Protein AF-A0A7V9GAP9-F1 (afdb_monomer)

Sequence (112 aa):
MLFAFGINHKTAPIEVREKLYIHESEIPDLLTKLKETLLECVILSTCNRTEIYGVCGSADVDLDFYKDLVIKFKNAEEIVTKEHFLLQSRVVIAMDTVGEFTVRDLSFSKNL

Radius of gyration: 13.9 Å; Cα contacts (8 Å, |Δi|>4): 159; chains: 1; bounding box: 31×34×37 Å

Nearest PDB structures (foldseek):
  5yjl-assembly1_A  TM=8.462E-01  e=3.790E-06  Arabidopsis thaliana
  5yjl-assembly1_B  TM=8.421E-01  e=3.343E-06  Arabidopsis thaliana
  4n7r-assembly1_B  TM=8.422E-01  e=7.558E-06  Arabidopsis thaliana
  4n7r-assembly1_A  TM=8.371E-01  e=7.098E-06  Arabidopsis thaliana
  8ie2-assembly1_F  TM=4.082E-01  e=1.967E-01  Lactiplantibacillus plantarum WCFS1

Structure (mmCIF, N/CA/C/O backbone):
data_AF-A0A7V9GAP9-F1
#
_entry.id   AF-A0A7V9GAP9-F1
#
loop_
_atom_site.group_PDB
_atom_site.id
_atom_site.type_symbol
_atom_site.label_atom_id
_atom_site.label_alt_id
_atom_site.label_comp_id
_atom_site.label_asym_id
_atom_site.label_entity_id
_atom_site.label_seq_id
_atom_site.pdbx_PDB_ins_code
_atom_site.Cartn_x
_atom_site.Cartn_y
_atom_site.Cartn_z
_atom_site.occupancy
_atom_site.B_iso_or_equiv
_atom_site.auth_seq_id
_atom_site.auth_comp_id
_atom_site.auth_asym_id
_atom_site.auth_atom_id
_atom_site.pdbx_PDB_model_num
ATOM 1 N N . MET A 1 1 ? 15.634 -2.176 -8.997 1.00 86.00 1 MET A N 1
ATOM 2 C CA . MET A 1 1 ? 15.712 -2.405 -7.543 1.00 86.00 1 MET A CA 1
ATOM 3 C C . MET A 1 1 ? 14.363 -2.870 -7.007 1.00 86.00 1 MET A C 1
ATOM 5 O O . MET A 1 1 ? 13.349 -2.356 -7.464 1.00 86.00 1 MET A O 1
ATOM 9 N N . LEU A 1 2 ? 14.352 -3.833 -6.076 1.00 88.62 2 LEU A N 1
ATOM 10 C CA . LEU A 1 2 ? 13.154 -4.250 -5.332 1.00 88.62 2 LEU A CA 1
ATOM 11 C C . LEU A 1 2 ? 13.039 -3.410 -4.057 1.00 88.62 2 LEU A C 1
ATOM 13 O O . LEU A 1 2 ? 14.021 -3.267 -3.329 1.00 88.62 2 LEU A O 1
ATOM 17 N N . PHE A 1 3 ? 11.850 -2.892 -3.777 1.00 89.88 3 PHE A N 1
ATOM 18 C CA . PHE A 1 3 ? 11.535 -2.205 -2.532 1.00 89.88 3 PHE A CA 1
ATOM 19 C C . PHE A 1 3 ? 10.161 -2.628 -2.021 1.00 89.88 3 PHE A C 1
ATOM 21 O O . PHE A 1 3 ? 9.355 -3.206 -2.751 1.00 89.88 3 PHE A O 1
ATOM 28 N N . ALA A 1 4 ? 9.907 -2.339 -0.751 1.00 91.06 4 ALA A N 1
ATOM 29 C CA . ALA A 1 4 ? 8.685 -2.733 -0.081 1.00 91.06 4 ALA A CA 1
ATOM 30 C C . ALA A 1 4 ? 8.304 -1.700 0.971 1.00 91.06 4 ALA A C 1
ATOM 32 O O . ALA A 1 4 ? 9.130 -1.336 1.809 1.00 91.06 4 ALA A O 1
ATOM 33 N N . PHE A 1 5 ? 7.060 -1.245 0.944 1.00 92.81 5 PHE A N 1
ATOM 34 C CA . PHE A 1 5 ? 6.535 -0.333 1.948 1.00 92.81 5 PHE A CA 1
ATOM 35 C C . PHE A 1 5 ? 5.119 -0.728 2.338 1.00 92.81 5 PHE A C 1
ATOM 37 O O . PHE A 1 5 ? 4.394 -1.351 1.567 1.00 92.81 5 PHE A O 1
ATOM 44 N N . GLY A 1 6 ? 4.709 -0.371 3.545 1.00 92.12 6 GLY A N 1
ATOM 45 C CA . GLY A 1 6 ? 3.368 -0.692 4.001 1.00 92.12 6 GLY A CA 1
ATOM 46 C C . GLY A 1 6 ? 3.129 -0.294 5.436 1.00 92.12 6 GLY A C 1
ATOM 47 O O . GLY A 1 6 ? 4.002 0.259 6.100 1.00 92.12 6 GLY A O 1
ATOM 48 N N . ILE A 1 7 ? 1.936 -0.601 5.916 1.00 90.38 7 ILE A N 1
ATOM 49 C CA . ILE A 1 7 ? 1.532 -0.365 7.295 1.00 90.38 7 ILE A CA 1
ATOM 50 C C . ILE A 1 7 ? 1.240 -1.693 7.988 1.00 90.38 7 ILE A C 1
ATOM 52 O O . ILE A 1 7 ? 0.746 -2.645 7.378 1.00 90.38 7 ILE A O 1
ATOM 56 N N . ASN A 1 8 ? 1.509 -1.752 9.288 1.00 81.94 8 ASN A N 1
ATOM 57 C CA . ASN A 1 8 ? 1.154 -2.896 10.117 1.00 81.94 8 ASN A CA 1
ATOM 58 C C . ASN A 1 8 ? 0.676 -2.443 11.504 1.00 81.94 8 ASN A C 1
ATOM 60 O O . ASN A 1 8 ? 0.712 -1.265 11.850 1.00 81.94 8 ASN A O 1
ATOM 64 N N . HIS A 1 9 ? 0.233 -3.403 12.315 1.00 75.19 9 HIS A N 1
ATOM 65 C CA . HIS A 1 9 ? -0.281 -3.159 13.666 1.00 75.19 9 HIS A CA 1
ATOM 66 C C . HIS A 1 9 ? 0.732 -2.531 14.643 1.00 75.19 9 HIS A C 1
ATOM 68 O O . HIS A 1 9 ? 0.327 -2.123 15.726 1.00 75.19 9 HIS A O 1
ATOM 74 N N . LYS A 1 10 ? 2.031 -2.479 14.308 1.00 76.56 10 LYS A N 1
ATOM 75 C CA . LYS A 1 10 ? 3.061 -1.877 15.168 1.00 76.56 10 LYS A CA 1
ATOM 76 C C . LYS A 1 10 ? 3.163 -0.366 14.976 1.00 76.56 10 LYS A C 1
ATOM 78 O O . LYS A 1 10 ? 3.467 0.327 15.938 1.00 76.56 10 LYS A O 1
ATOM 83 N N . THR A 1 11 ? 2.932 0.134 13.761 1.00 77.44 11 THR A N 1
ATOM 84 C CA . THR A 1 11 ? 3.091 1.562 13.422 1.00 77.44 11 THR A CA 1
ATOM 85 C C . THR A 1 11 ? 1.791 2.285 13.120 1.00 77.44 11 THR A C 1
ATOM 87 O O . THR A 1 11 ? 1.785 3.511 13.074 1.00 77.44 11 THR A O 1
ATOM 90 N N . ALA A 1 12 ? 0.692 1.555 12.928 1.00 82.81 12 ALA A N 1
ATOM 91 C CA . ALA A 1 12 ? -0.588 2.130 12.551 1.00 82.81 12 ALA A CA 1
ATOM 92 C C . ALA A 1 12 ? -1.720 1.646 13.478 1.00 82.81 12 ALA A C 1
ATOM 94 O O . ALA A 1 12 ? -1.958 0.431 13.584 1.00 82.81 12 ALA A O 1
ATOM 95 N N . PRO A 1 13 ? -2.465 2.578 14.108 1.00 89.44 13 PRO A N 1
ATOM 96 C CA . PRO A 1 13 ? -3.741 2.284 14.751 1.00 89.44 13 PRO A CA 1
ATOM 97 C C . PRO A 1 13 ? -4.701 1.549 13.812 1.00 89.44 13 PRO A C 1
ATOM 99 O O . PRO A 1 13 ? -4.546 1.561 12.589 1.00 89.44 13 PRO A O 1
ATOM 102 N N . ILE A 1 14 ? -5.719 0.904 14.384 1.00 89.25 14 ILE A N 1
ATOM 103 C CA . ILE A 1 14 ? -6.707 0.160 13.593 1.00 89.25 14 ILE A CA 1
ATOM 104 C C . ILE A 1 14 ? -7.408 1.042 12.551 1.00 89.25 14 ILE A C 1
ATOM 106 O O . ILE A 1 14 ? -7.512 0.625 11.406 1.00 89.25 14 ILE A O 1
ATOM 110 N N . GLU A 1 15 ? -7.751 2.281 12.901 1.00 90.94 15 GLU A N 1
ATOM 111 C CA . GLU A 1 15 ? -8.419 3.244 12.013 1.00 90.94 15 GLU A CA 1
ATOM 112 C C . GLU A 1 15 ? -7.580 3.568 10.763 1.00 90.94 15 GLU A C 1
ATOM 114 O O . GLU A 1 15 ? -8.087 3.570 9.642 1.00 90.94 15 GLU A O 1
ATOM 119 N N . VAL A 1 16 ? -6.266 3.758 10.935 1.00 92.00 16 VAL A N 1
ATOM 120 C CA . VAL A 1 16 ? -5.314 3.953 9.824 1.00 92.00 16 VAL A CA 1
ATOM 121 C C . VAL A 1 16 ? -5.264 2.706 8.939 1.00 92.00 16 VAL A C 1
ATOM 123 O O . VAL A 1 16 ? -5.254 2.814 7.712 1.00 92.00 16 VAL A O 1
ATOM 126 N N . ARG A 1 17 ? -5.248 1.513 9.550 1.00 89.88 17 ARG A N 1
ATOM 127 C CA . ARG A 1 17 ? -5.199 0.236 8.822 1.00 89.88 17 ARG A CA 1
ATOM 128 C C . ARG A 1 17 ? -6.457 -0.031 8.014 1.00 89.88 17 ARG A C 1
ATOM 130 O O . ARG A 1 17 ? -6.345 -0.445 6.868 1.00 89.88 17 ARG A O 1
ATOM 137 N N . GLU A 1 18 ? -7.623 0.232 8.584 1.00 91.25 18 GLU A N 1
ATOM 138 C CA . GLU A 1 18 ? -8.899 0.092 7.885 1.00 91.25 18 GLU A CA 1
ATOM 139 C C . GLU A 1 18 ? -8.997 1.074 6.720 1.00 91.25 18 GLU A C 1
ATOM 141 O O . GLU A 1 18 ? -9.396 0.694 5.622 1.00 91.25 18 GLU A O 1
ATOM 146 N N . LYS A 1 19 ? -8.546 2.318 6.914 1.00 94.12 19 LYS A N 1
ATOM 147 C CA . LYS A 1 19 ? -8.572 3.331 5.858 1.00 94.12 19 LYS A CA 1
ATOM 148 C C . LYS A 1 19 ? -7.661 2.986 4.674 1.00 94.12 19 LYS A C 1
ATOM 150 O O . LYS A 1 19 ? -8.001 3.288 3.531 1.00 94.12 19 LYS A O 1
ATOM 155 N N . LEU A 1 20 ? -6.527 2.335 4.936 1.00 94.25 20 LEU A N 1
ATOM 156 C CA . LEU A 1 20 ? -5.587 1.861 3.916 1.00 94.25 20 LEU A CA 1
ATOM 157 C C . LEU A 1 20 ? -5.820 0.414 3.465 1.00 94.25 20 LEU A C 1
ATOM 159 O O . LEU A 1 20 ? -5.015 -0.122 2.701 1.00 94.25 20 LEU A O 1
ATOM 163 N N . TYR A 1 21 ? -6.892 -0.243 3.901 1.00 94.19 21 TYR A N 1
ATOM 164 C CA . TYR A 1 21 ? -7.255 -1.543 3.353 1.00 94.19 21 TYR A CA 1
ATOM 165 C C . TYR A 1 21 ? -7.601 -1.397 1.862 1.00 94.19 21 TYR A C 1
ATOM 167 O O . TYR A 1 21 ? -8.358 -0.504 1.478 1.00 94.19 21 TYR A O 1
ATOM 175 N N . ILE A 1 22 ? -7.018 -2.246 1.015 1.00 96.06 22 ILE A N 1
ATOM 176 C CA . ILE A 1 22 ? -7.247 -2.246 -0.433 1.00 96.06 22 ILE A CA 1
ATOM 177 C C . ILE A 1 22 ? -8.204 -3.393 -0.726 1.00 96.06 22 ILE A C 1
ATOM 179 O O . ILE A 1 22 ? -7.854 -4.564 -0.577 1.00 96.06 22 ILE A O 1
ATOM 183 N N . HIS A 1 23 ? -9.418 -3.046 -1.133 1.00 94.69 23 HIS A N 1
ATOM 184 C CA . HIS A 1 23 ? -10.419 -4.016 -1.538 1.00 94.69 23 HIS A CA 1
ATOM 185 C C . HIS A 1 23 ? -10.007 -4.679 -2.852 1.00 94.69 23 HIS A C 1
ATOM 187 O O . HIS A 1 23 ? -9.391 -4.054 -3.712 1.00 94.69 23 HIS A O 1
ATOM 193 N N . GLU A 1 24 ? -10.408 -5.934 -3.049 1.00 93.25 24 GLU A N 1
ATOM 194 C CA . GLU A 1 24 ? -10.120 -6.683 -4.278 1.00 93.25 24 GLU A CA 1
ATOM 195 C C . GLU A 1 24 ? -10.565 -5.926 -5.541 1.00 93.25 24 GLU A C 1
ATOM 197 O O . GLU A 1 24 ? -9.835 -5.870 -6.528 1.00 93.25 24 GLU A O 1
ATOM 202 N N . SER A 1 25 ? -11.714 -5.246 -5.472 1.00 95.25 25 SER A N 1
ATOM 203 C CA . SER A 1 25 ? -12.243 -4.407 -6.552 1.00 95.25 25 SER A CA 1
ATOM 204 C C . SER A 1 25 ? -11.372 -3.194 -6.896 1.00 95.25 25 SER A C 1
ATOM 206 O O . SER A 1 25 ? -11.476 -2.674 -7.998 1.00 95.25 25 SER A O 1
ATOM 208 N N . GLU A 1 26 ? -10.535 -2.726 -5.968 1.00 96.62 26 GLU A N 1
ATOM 209 C CA . GLU A 1 26 ? -9.653 -1.564 -6.139 1.00 96.62 26 GLU A CA 1
ATOM 210 C C . GLU A 1 26 ? -8.272 -1.948 -6.698 1.00 96.62 26 GLU A C 1
ATOM 212 O O . GLU A 1 26 ? -7.539 -1.091 -7.199 1.00 96.62 26 GLU A O 1
ATOM 217 N N . ILE A 1 27 ? -7.897 -3.231 -6.616 1.00 94.38 27 ILE A N 1
ATOM 218 C CA . ILE A 1 27 ? -6.577 -3.727 -7.030 1.00 94.38 27 ILE A CA 1
ATOM 219 C C . ILE A 1 27 ? -6.266 -3.398 -8.501 1.00 94.38 27 ILE A C 1
ATOM 221 O O . ILE A 1 27 ? -5.159 -2.914 -8.752 1.00 94.38 27 ILE A O 1
ATOM 225 N N . PRO A 1 28 ? -7.174 -3.599 -9.483 1.00 95.12 28 PRO A N 1
ATOM 226 C CA . PRO A 1 28 ? -6.875 -3.292 -10.884 1.00 95.12 28 PRO A CA 1
ATOM 227 C C . PRO A 1 28 ? -6.525 -1.816 -11.123 1.00 95.12 28 PRO A C 1
ATOM 229 O O . PRO A 1 28 ? -5.573 -1.511 -11.850 1.00 95.12 28 PRO A O 1
ATOM 232 N N . ASP A 1 29 ? -7.242 -0.900 -10.472 1.00 97.56 29 ASP A N 1
ATOM 233 C CA . ASP A 1 29 ? -7.041 0.543 -10.625 1.00 97.56 29 ASP A CA 1
ATOM 234 C C . ASP A 1 29 ? -5.734 1.000 -9.973 1.00 97.56 29 ASP A C 1
ATOM 236 O O . ASP A 1 29 ? -4.965 1.767 -10.563 1.00 97.56 29 ASP A O 1
ATOM 240 N N . LEU A 1 30 ? -5.436 0.490 -8.775 1.00 97.06 30 LEU A N 1
ATOM 241 C CA . LEU A 1 30 ? -4.182 0.794 -8.095 1.00 97.06 30 LEU A CA 1
ATOM 242 C C . LEU A 1 30 ? -2.978 0.219 -8.853 1.00 97.06 30 LEU A C 1
ATOM 244 O O . LEU A 1 30 ? -1.982 0.918 -9.033 1.00 97.06 30 LEU A O 1
ATOM 248 N N . LEU A 1 31 ? -3.073 -1.018 -9.353 1.00 95.25 31 LEU A N 1
ATOM 249 C CA . LEU A 1 31 ? -2.028 -1.612 -10.191 1.00 95.25 31 LEU A CA 1
ATOM 250 C C . LEU A 1 31 ? -1.800 -0.806 -11.467 1.00 95.25 31 LEU A C 1
ATOM 252 O O . LEU A 1 31 ? -0.653 -0.663 -11.880 1.00 95.25 31 LEU A O 1
ATOM 256 N N . THR A 1 32 ? -2.858 -0.268 -12.080 1.00 96.12 32 THR A N 1
ATOM 257 C CA . THR A 1 32 ? -2.731 0.586 -13.269 1.00 96.12 32 THR A CA 1
ATOM 258 C C . THR A 1 32 ? -1.878 1.816 -12.963 1.00 96.12 32 THR A C 1
ATOM 260 O O . THR A 1 32 ? -0.914 2.066 -13.679 1.00 96.12 32 THR A O 1
ATOM 263 N N . LYS A 1 33 ? -2.150 2.512 -11.851 1.00 97.06 33 LYS A N 1
ATOM 264 C CA . LYS A 1 33 ? -1.362 3.678 -11.409 1.00 97.06 33 LYS A CA 1
ATOM 265 C C . LYS A 1 33 ? 0.085 3.318 -11.068 1.00 97.06 33 LYS A C 1
ATOM 267 O O . LYS A 1 33 ? 1.008 4.025 -11.448 1.00 97.06 33 LYS A O 1
ATOM 272 N N . LEU A 1 34 ? 0.298 2.212 -10.354 1.00 95.50 34 LEU A N 1
ATOM 273 C CA . LEU A 1 34 ? 1.634 1.779 -9.932 1.00 95.50 34 LEU A CA 1
ATOM 274 C C . LEU A 1 34 ? 2.511 1.342 -11.118 1.00 95.50 34 LEU A C 1
ATOM 276 O O . LEU A 1 34 ? 3.715 1.589 -11.113 1.00 95.50 34 LEU A O 1
ATOM 280 N N . LYS A 1 35 ? 1.921 0.741 -12.158 1.00 94.06 35 LYS A N 1
ATOM 281 C CA . LYS A 1 35 ? 2.627 0.308 -13.378 1.00 94.06 35 LYS A CA 1
ATOM 282 C C . LYS A 1 35 ? 3.105 1.454 -14.271 1.00 94.06 35 LYS A C 1
ATOM 284 O O . LYS A 1 35 ? 3.899 1.211 -15.173 1.00 94.06 35 LYS A O 1
ATOM 289 N N . GLU A 1 36 ? 2.666 2.690 -14.032 1.00 94.19 36 GLU A N 1
ATOM 290 C CA . GLU A 1 36 ? 3.193 3.857 -14.753 1.00 94.19 36 GLU A CA 1
ATOM 291 C C . GLU A 1 36 ? 4.683 4.082 -14.455 1.00 94.19 36 GLU A C 1
ATOM 293 O O . GLU A 1 36 ? 5.415 4.593 -15.302 1.00 94.19 36 GLU A O 1
ATOM 298 N N . THR A 1 37 ? 5.149 3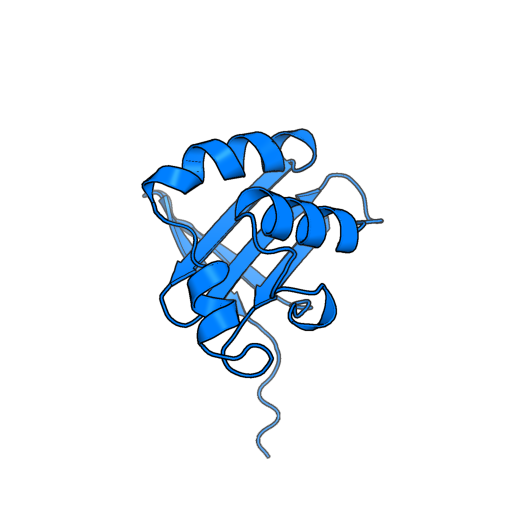.673 -13.268 1.00 92.88 37 THR A N 1
ATOM 299 C CA . THR A 1 37 ? 6.537 3.874 -12.823 1.00 92.88 37 THR A CA 1
ATOM 300 C C . THR A 1 37 ? 7.238 2.588 -12.373 1.00 92.88 37 THR A C 1
ATOM 302 O O . THR A 1 37 ? 8.471 2.559 -12.312 1.00 92.88 37 THR A O 1
ATOM 305 N N . LEU A 1 38 ? 6.493 1.519 -12.068 1.00 94.25 38 LEU A N 1
ATOM 306 C CA . LEU A 1 38 ? 7.029 0.217 -11.661 1.00 94.25 38 LEU A CA 1
ATOM 307 C C . LEU A 1 38 ? 7.030 -0.794 -12.807 1.00 94.25 38 LEU A C 1
ATOM 309 O O . LEU A 1 38 ? 6.070 -0.907 -13.562 1.00 94.25 38 LEU A O 1
ATOM 313 N N . LEU A 1 39 ? 8.101 -1.586 -12.879 1.00 93.56 39 LEU A N 1
ATOM 314 C CA . LEU A 1 39 ? 8.226 -2.722 -13.794 1.00 93.56 39 LEU A CA 1
ATOM 315 C C . LEU A 1 39 ? 7.348 -3.889 -13.334 1.00 93.56 39 LEU A C 1
ATOM 317 O O . LEU A 1 39 ? 6.653 -4.510 -14.133 1.00 93.56 39 LEU A O 1
ATOM 321 N N . GLU A 1 40 ? 7.369 -4.164 -12.030 1.00 91.12 40 GLU A N 1
ATOM 322 C CA . GLU A 1 40 ? 6.560 -5.198 -11.390 1.00 91.12 40 GLU A CA 1
ATOM 323 C C . GLU A 1 40 ? 6.026 -4.673 -10.059 1.00 91.12 40 GLU A C 1
ATOM 325 O O . GLU A 1 40 ? 6.663 -3.844 -9.401 1.00 91.12 40 GLU A O 1
ATOM 330 N N . CYS A 1 41 ? 4.850 -5.155 -9.663 1.00 91.69 41 CYS A N 1
ATOM 331 C CA . CYS A 1 41 ? 4.209 -4.758 -8.422 1.00 91.69 41 CYS A CA 1
ATOM 332 C C . CYS A 1 41 ? 3.399 -5.916 -7.836 1.00 91.69 41 CYS A C 1
ATOM 334 O O . CYS A 1 41 ? 2.642 -6.568 -8.554 1.00 91.69 41 CYS A O 1
ATOM 336 N N . VAL A 1 42 ? 3.506 -6.111 -6.522 1.00 91.25 42 VAL A N 1
ATOM 337 C CA . VAL A 1 42 ? 2.654 -7.009 -5.736 1.00 91.25 42 VAL A CA 1
ATOM 338 C C . VAL A 1 42 ? 1.979 -6.197 -4.638 1.00 91.25 42 VAL A C 1
ATOM 340 O O . VAL A 1 42 ? 2.633 -5.420 -3.944 1.00 91.25 42 VAL A O 1
ATOM 343 N N . ILE A 1 43 ? 0.670 -6.383 -4.483 1.00 92.88 43 ILE A N 1
ATOM 344 C CA . ILE A 1 43 ? -0.130 -5.773 -3.419 1.00 92.88 43 ILE A CA 1
ATOM 345 C C . ILE A 1 43 ? -0.550 -6.885 -2.462 1.00 92.88 43 ILE A C 1
ATOM 347 O O . ILE A 1 43 ? -1.175 -7.858 -2.877 1.00 92.88 43 ILE A O 1
ATOM 351 N N . LEU A 1 44 ? -0.231 -6.729 -1.180 1.00 90.44 44 LEU A N 1
ATOM 352 C CA . LEU A 1 44 ? -0.685 -7.602 -0.105 1.00 90.44 44 LEU A CA 1
ATOM 353 C C . LEU A 1 44 ? -1.588 -6.796 0.824 1.00 90.44 44 LEU A C 1
ATOM 355 O O . LEU A 1 44 ? -1.104 -5.983 1.608 1.00 90.44 44 LEU A O 1
ATOM 359 N N . SER A 1 45 ? -2.898 -7.026 0.758 1.00 89.94 45 SER A N 1
ATOM 360 C CA . SER A 1 45 ? -3.857 -6.368 1.646 1.00 89.94 45 SER A CA 1
ATOM 361 C C . SER A 1 45 ? -4.676 -7.388 2.428 1.00 89.94 45 SER A C 1
ATO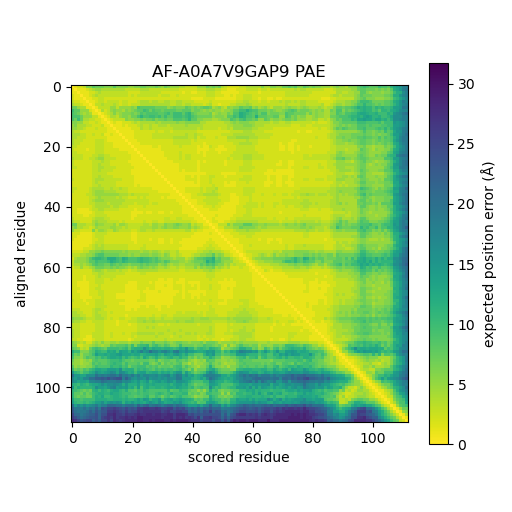M 363 O O . SER A 1 45 ? -5.288 -8.297 1.876 1.00 89.94 45 SER A O 1
ATOM 365 N N . THR A 1 46 ? -4.646 -7.254 3.749 1.00 87.88 46 THR A N 1
ATOM 366 C CA . THR A 1 46 ? -5.361 -8.087 4.722 1.00 87.88 46 THR A CA 1
ATOM 367 C C . THR A 1 46 ? -5.872 -7.179 5.842 1.00 87.88 46 THR A C 1
ATOM 369 O O . THR A 1 46 ? -5.478 -6.019 5.929 1.00 87.88 46 THR A O 1
ATOM 372 N N . CYS A 1 47 ? -6.664 -7.697 6.780 1.00 78.50 47 CYS A N 1
ATOM 373 C CA . CYS A 1 47 ? -7.086 -6.915 7.951 1.00 78.50 47 CYS A CA 1
ATOM 374 C C . CYS A 1 47 ? -5.917 -6.423 8.838 1.00 78.50 47 CYS A C 1
ATOM 376 O O . CYS A 1 47 ? -6.065 -5.473 9.607 1.00 78.50 47 CYS A O 1
ATOM 378 N N . ASN A 1 48 ? -4.741 -7.056 8.744 1.00 80.06 48 ASN A N 1
ATOM 379 C CA . ASN A 1 48 ? -3.600 -6.787 9.624 1.00 80.06 48 ASN A CA 1
ATOM 380 C C . ASN A 1 48 ? -2.509 -5.920 8.989 1.00 80.06 48 ASN A C 1
ATOM 382 O O . ASN A 1 48 ? -1.733 -5.292 9.717 1.00 80.06 48 ASN A O 1
ATOM 386 N N . ARG A 1 49 ? -2.419 -5.924 7.657 1.00 87.31 49 ARG A N 1
ATOM 387 C CA . ARG A 1 49 ? -1.386 -5.219 6.893 1.00 87.31 49 ARG A CA 1
ATOM 388 C C . ARG A 1 49 ? -1.885 -4.843 5.506 1.00 87.31 49 ARG A C 1
ATOM 390 O O . ARG A 1 49 ? -2.599 -5.629 4.881 1.00 87.31 49 ARG A O 1
ATOM 397 N N . THR A 1 50 ? -1.410 -3.698 5.036 1.00 92.38 50 THR A N 1
ATOM 398 C CA . THR A 1 50 ? -1.406 -3.321 3.623 1.00 92.38 50 THR A CA 1
ATOM 399 C C . THR A 1 50 ? 0.038 -3.034 3.241 1.00 92.38 50 THR A C 1
ATOM 401 O O . THR A 1 50 ? 0.657 -2.133 3.807 1.00 92.38 50 THR A O 1
ATOM 404 N N . GLU A 1 51 ? 0.574 -3.818 2.314 1.00 92.69 51 GLU A N 1
ATOM 405 C CA . GLU A 1 51 ? 1.965 -3.778 1.873 1.00 92.69 51 GLU A CA 1
ATOM 406 C C . GLU A 1 51 ? 2.018 -3.770 0.342 1.00 92.69 51 GLU A C 1
ATOM 408 O O . GLU A 1 51 ? 1.247 -4.456 -0.332 1.00 92.69 51 GLU A O 1
ATOM 413 N N . ILE A 1 52 ? 2.927 -2.967 -0.201 1.00 93.38 52 ILE A N 1
ATOM 414 C CA . ILE A 1 52 ? 3.200 -2.856 -1.629 1.00 93.38 52 ILE A CA 1
ATOM 415 C C . ILE A 1 52 ? 4.667 -3.167 -1.846 1.00 93.38 52 ILE A C 1
ATOM 417 O O . ILE A 1 52 ? 5.553 -2.583 -1.216 1.00 93.38 52 ILE A O 1
ATOM 421 N N . TYR A 1 53 ? 4.904 -4.069 -2.783 1.00 92.75 53 TYR A N 1
ATOM 422 C CA . TYR A 1 53 ? 6.222 -4.476 -3.218 1.00 92.75 53 TYR A CA 1
ATOM 423 C C . TYR A 1 53 ? 6.403 -4.054 -4.662 1.00 92.75 53 TYR A C 1
ATOM 425 O O . TYR A 1 53 ? 5.593 -4.421 -5.508 1.00 92.75 53 TYR A O 1
ATOM 433 N N . GLY A 1 54 ? 7.450 -3.288 -4.938 1.00 92.62 54 GLY A N 1
ATOM 434 C CA . GLY A 1 54 ? 7.690 -2.708 -6.251 1.00 92.62 54 GLY A CA 1
ATOM 435 C C . GLY A 1 54 ? 9.072 -3.043 -6.784 1.00 92.62 54 GLY A C 1
ATOM 436 O O . GLY A 1 54 ? 10.063 -2.993 -6.054 1.00 92.62 54 GLY A O 1
ATOM 437 N N . VAL A 1 55 ? 9.147 -3.334 -8.079 1.00 91.94 55 VAL A N 1
ATOM 438 C CA . VAL A 1 55 ? 10.404 -3.410 -8.826 1.00 91.94 55 VAL A CA 1
ATOM 439 C C . VAL A 1 55 ? 10.488 -2.207 -9.750 1.00 91.94 55 VAL A C 1
ATOM 441 O O . VAL A 1 55 ? 9.594 -1.957 -10.550 1.00 91.94 55 VAL A O 1
ATOM 444 N N . CYS A 1 56 ? 11.585 -1.466 -9.668 1.00 90.69 56 CYS A N 1
ATOM 445 C CA . CYS A 1 56 ? 11.868 -0.315 -10.526 1.00 90.69 56 CYS A CA 1
ATOM 446 C C . CYS A 1 56 ? 13.171 -0.519 -11.312 1.00 90.69 56 CYS A C 1
ATOM 448 O O . CYS A 1 56 ? 14.038 -1.296 -10.906 1.00 90.69 56 CYS A O 1
ATOM 450 N N . GLY A 1 57 ? 13.340 0.197 -12.425 1.00 89.06 57 GLY A N 1
ATOM 451 C CA . GLY A 1 57 ? 14.583 0.161 -13.210 1.00 89.06 57 GLY A CA 1
ATOM 452 C C . GLY A 1 57 ? 15.751 0.932 -12.579 1.00 89.06 57 GLY A C 1
ATOM 453 O O . GLY A 1 57 ? 16.903 0.669 -12.908 1.00 89.06 57 GLY A O 1
ATOM 454 N N . SER A 1 58 ? 15.465 1.855 -11.657 1.00 86.69 58 SER A N 1
ATOM 455 C CA . SER A 1 58 ? 16.456 2.713 -10.993 1.00 86.69 58 SER A CA 1
ATOM 456 C C . SER A 1 58 ? 16.901 2.143 -9.639 1.00 86.69 58 SER A C 1
ATOM 458 O O . SER A 1 58 ? 16.213 1.320 -9.035 1.00 86.69 58 SER A O 1
ATOM 460 N N . ALA A 1 59 ? 18.070 2.573 -9.161 1.00 83.06 59 ALA A N 1
ATOM 461 C CA . ALA A 1 59 ? 18.528 2.351 -7.786 1.00 83.06 59 ALA A CA 1
ATOM 462 C C . ALA A 1 59 ? 18.157 3.510 -6.844 1.00 83.06 59 ALA A C 1
ATOM 464 O O . ALA A 1 59 ? 18.325 3.388 -5.638 1.00 83.06 59 ALA A O 1
ATOM 465 N N . ASP A 1 60 ? 17.656 4.617 -7.383 1.00 86.31 60 ASP A N 1
ATOM 466 C CA . ASP A 1 60 ? 17.137 5.736 -6.606 1.00 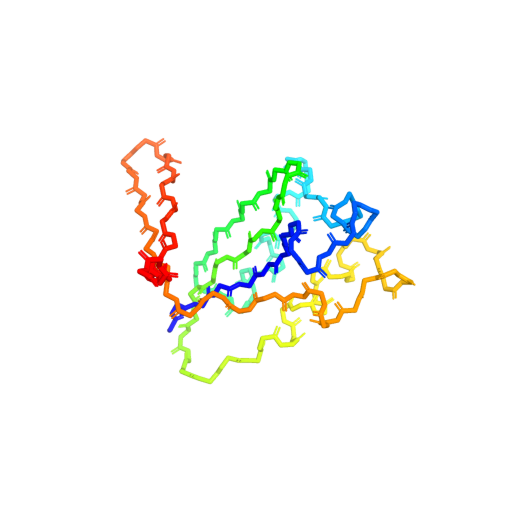86.31 60 ASP A CA 1
ATOM 467 C C . ASP A 1 60 ? 15.609 5.711 -6.691 1.00 86.31 60 ASP A C 1
ATOM 469 O O . ASP A 1 60 ? 15.037 5.895 -7.771 1.00 86.31 60 ASP A O 1
ATOM 473 N N . VAL A 1 61 ? 14.962 5.355 -5.579 1.00 87.56 61 VAL A N 1
ATOM 474 C CA . VAL A 1 61 ? 13.507 5.193 -5.472 1.00 87.56 61 VAL A CA 1
ATOM 475 C C . VAL A 1 61 ? 12.982 6.217 -4.490 1.00 87.56 61 VAL A C 1
ATOM 477 O O . VAL A 1 61 ? 13.260 6.132 -3.294 1.00 87.56 61 VAL A O 1
ATOM 480 N N . ASP A 1 62 ? 12.142 7.121 -4.982 1.00 91.94 62 ASP A N 1
ATOM 481 C CA . ASP A 1 62 ? 11.362 8.006 -4.129 1.00 91.94 62 ASP A CA 1
ATOM 482 C C . ASP A 1 62 ? 10.199 7.222 -3.499 1.00 91.94 62 ASP A C 1
ATOM 484 O O . ASP A 1 62 ? 9.131 7.054 -4.087 1.00 91.94 62 ASP A O 1
ATOM 488 N N . LEU A 1 63 ? 10.419 6.690 -2.296 1.00 91.69 63 LEU A N 1
ATOM 489 C CA . LEU A 1 63 ? 9.385 5.973 -1.544 1.00 91.69 63 LEU A CA 1
ATOM 490 C C . LEU A 1 63 ? 8.232 6.882 -1.121 1.00 91.69 63 LEU A C 1
ATOM 492 O O . LEU A 1 63 ? 7.110 6.405 -0.959 1.00 91.69 63 LEU A O 1
ATOM 496 N N . ASP A 1 64 ? 8.496 8.167 -0.915 1.00 94.75 64 ASP A N 1
ATOM 497 C CA . ASP A 1 64 ? 7.485 9.103 -0.448 1.00 94.75 64 ASP A CA 1
ATOM 498 C C . ASP A 1 64 ? 6.462 9.401 -1.542 1.00 94.75 64 ASP A C 1
ATOM 500 O O . ASP A 1 64 ? 5.273 9.493 -1.233 1.00 94.75 64 ASP A O 1
ATOM 504 N N . PHE A 1 65 ? 6.889 9.417 -2.808 1.00 95.25 65 PHE A N 1
ATOM 505 C CA . PHE A 1 65 ? 5.983 9.412 -3.956 1.00 95.25 65 PHE A CA 1
ATOM 506 C C . PHE A 1 65 ? 4.982 8.245 -3.899 1.00 95.25 65 PHE A C 1
ATOM 508 O O . PHE A 1 65 ? 3.775 8.457 -4.031 1.00 95.25 65 PHE A O 1
ATOM 515 N N . TYR A 1 66 ? 5.450 7.014 -3.655 1.00 95.56 66 TYR A N 1
ATOM 516 C CA . TYR A 1 66 ? 4.571 5.838 -3.612 1.00 95.56 66 TYR A CA 1
ATOM 517 C C . TYR A 1 66 ? 3.651 5.825 -2.388 1.00 95.56 66 TYR A C 1
ATOM 519 O O . TYR A 1 66 ? 2.488 5.437 -2.504 1.00 95.56 66 TYR A O 1
ATOM 527 N N . LYS A 1 67 ? 4.129 6.286 -1.225 1.00 96.00 67 LYS A N 1
ATOM 528 C CA . LYS A 1 67 ? 3.274 6.473 -0.042 1.00 96.00 67 LYS A CA 1
ATOM 529 C C . LYS A 1 67 ? 2.161 7.479 -0.335 1.00 96.00 67 LYS A C 1
ATOM 531 O O . LYS A 1 67 ? 0.996 7.175 -0.092 1.00 96.00 67 LYS A O 1
ATOM 536 N N . ASP A 1 68 ? 2.500 8.634 -0.910 1.00 97.44 68 ASP A N 1
ATOM 537 C CA . ASP A 1 68 ? 1.525 9.671 -1.267 1.00 97.44 68 ASP A CA 1
ATOM 538 C C . ASP A 1 68 ? 0.502 9.172 -2.286 1.00 97.44 68 ASP A C 1
ATOM 540 O O . ASP A 1 68 ? -0.687 9.460 -2.156 1.00 97.44 68 ASP A O 1
ATOM 544 N N . LEU A 1 69 ? 0.942 8.400 -3.284 1.00 97.69 69 LEU A N 1
ATOM 545 C CA . LEU A 1 69 ? 0.059 7.796 -4.281 1.00 97.69 69 LEU A CA 1
ATOM 546 C C . LEU A 1 69 ? -1.010 6.925 -3.616 1.00 97.69 69 LEU A C 1
ATOM 548 O O . LEU A 1 69 ? -2.189 7.045 -3.945 1.00 97.69 69 LEU A O 1
ATOM 552 N N . VAL A 1 70 ? -0.616 6.079 -2.664 1.00 97.06 70 VAL A N 1
ATOM 553 C CA . VAL A 1 70 ? -1.522 5.145 -1.980 1.00 97.06 70 VAL A CA 1
ATOM 554 C C . VAL A 1 70 ? -2.467 5.872 -1.029 1.00 97.06 70 VAL A C 1
ATOM 556 O O . VAL A 1 70 ? -3.658 5.564 -1.005 1.00 97.06 70 VAL A O 1
ATOM 559 N N . ILE A 1 71 ? -1.967 6.866 -0.287 1.00 97.38 71 ILE A N 1
ATOM 560 C CA . ILE A 1 71 ? -2.797 7.709 0.586 1.00 97.38 71 ILE A CA 1
ATOM 561 C C . ILE A 1 71 ? -3.883 8.408 -0.243 1.00 97.38 71 ILE A C 1
ATOM 563 O O . ILE A 1 71 ? -5.063 8.317 0.098 1.00 97.38 71 ILE A O 1
ATOM 567 N N . LYS A 1 72 ? -3.499 9.040 -1.361 1.00 97.81 72 LYS A N 1
ATOM 568 C CA . LYS A 1 72 ? -4.426 9.732 -2.271 1.00 97.81 72 LYS A CA 1
ATOM 569 C C . LYS A 1 72 ? -5.417 8.777 -2.918 1.00 97.81 72 LYS A C 1
ATOM 571 O O . LYS A 1 72 ? -6.604 9.067 -2.985 1.00 97.81 72 LYS A O 1
ATOM 576 N N . PHE A 1 73 ? -4.951 7.611 -3.367 1.00 97.81 73 PHE A N 1
ATOM 577 C CA . PHE A 1 73 ? -5.817 6.585 -3.949 1.00 97.81 73 PHE A CA 1
ATOM 578 C C 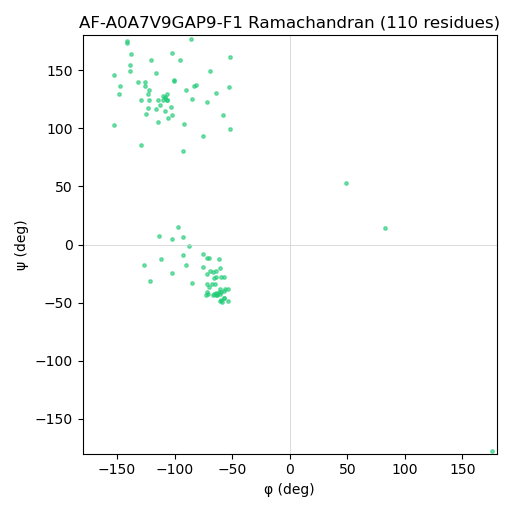. PHE A 1 73 ? -6.946 6.179 -2.989 1.00 97.81 73 PHE A C 1
ATOM 580 O O . PHE A 1 73 ? -8.085 5.998 -3.414 1.00 97.81 73 PHE A O 1
ATOM 587 N N . LYS A 1 74 ? -6.649 6.095 -1.687 1.00 96.62 74 LYS A N 1
ATOM 588 C CA . LYS A 1 74 ? -7.619 5.752 -0.639 1.00 96.62 74 LYS A CA 1
ATOM 589 C C . LYS A 1 74 ? -8.395 6.947 -0.073 1.00 96.62 74 LYS A C 1
ATOM 591 O O . LYS A 1 74 ? -9.256 6.733 0.785 1.00 96.62 74 LYS A O 1
ATOM 596 N N . ASN A 1 75 ? -8.129 8.172 -0.534 1.00 97.19 75 ASN A N 1
ATOM 597 C CA . ASN A 1 75 ? -8.662 9.413 0.043 1.00 97.19 75 ASN A CA 1
ATOM 598 C C . ASN A 1 75 ? -8.472 9.431 1.574 1.00 97.19 75 ASN A C 1
ATOM 600 O O . ASN A 1 75 ? -9.437 9.485 2.349 1.00 97.19 75 ASN A O 1
ATOM 604 N N . ALA A 1 76 ? -7.230 9.200 2.001 1.00 96.44 76 ALA A N 1
ATOM 605 C CA . ALA A 1 76 ? -6.841 8.937 3.382 1.00 96.44 76 ALA A CA 1
ATOM 606 C C . ALA A 1 76 ? -5.973 10.047 4.003 1.00 96.44 76 ALA A C 1
ATOM 608 O O . ALA A 1 76 ? -5.494 9.884 5.123 1.00 96.44 76 ALA A O 1
ATOM 609 N N . GLU A 1 77 ? -5.787 11.167 3.306 1.00 96.44 77 GLU A N 1
ATOM 610 C CA . GLU A 1 77 ? -4.898 12.277 3.671 1.00 96.44 77 GLU A CA 1
ATOM 611 C C . GLU A 1 77 ? -5.206 12.883 5.047 1.00 96.44 77 GLU A C 1
ATOM 613 O O . GLU A 1 77 ? -4.310 13.400 5.707 1.00 96.44 77 GLU A O 1
ATOM 618 N N . GLU A 1 78 ? -6.461 12.808 5.495 1.00 95.12 78 GLU A N 1
ATOM 619 C CA . GLU A 1 78 ? -6.898 13.364 6.782 1.00 95.12 78 GLU A CA 1
ATOM 620 C C . GLU A 1 78 ? -6.385 12.574 7.995 1.00 95.12 78 GLU A C 1
ATOM 622 O O . GLU A 1 78 ? -6.268 13.125 9.087 1.00 95.12 78 GLU A O 1
ATOM 627 N N . ILE A 1 79 ? -6.094 11.282 7.819 1.00 93.75 79 ILE A N 1
ATOM 628 C CA . ILE A 1 79 ? -5.776 10.356 8.919 1.00 93.75 79 ILE A CA 1
ATOM 629 C C . ILE A 1 79 ? -4.387 9.737 8.731 1.00 93.75 79 ILE A C 1
ATOM 631 O O . ILE A 1 79 ? -3.689 9.428 9.697 1.00 93.75 79 ILE A O 1
ATOM 635 N N . VAL A 1 80 ? -3.959 9.547 7.485 1.00 94.56 80 VAL A N 1
ATOM 636 C CA . VAL A 1 80 ? -2.785 8.752 7.150 1.00 94.56 80 VAL A CA 1
ATOM 637 C C . VAL A 1 80 ? -1.650 9.647 6.682 1.00 94.56 80 VAL A C 1
ATOM 639 O O . VAL A 1 80 ? -1.694 10.248 5.614 1.00 94.56 80 VAL A O 1
ATOM 642 N N . THR A 1 81 ? -0.582 9.670 7.470 1.00 93.88 81 THR A N 1
ATOM 643 C CA . THR A 1 81 ? 0.695 10.304 7.130 1.00 93.88 81 THR A CA 1
ATOM 644 C C . THR A 1 81 ? 1.752 9.281 6.697 1.00 93.88 81 THR A C 1
ATOM 646 O O . THR A 1 81 ? 1.628 8.079 6.954 1.00 93.88 81 THR A O 1
ATOM 649 N N . LYS A 1 82 ? 2.835 9.768 6.079 1.00 93.25 82 LYS A N 1
ATOM 650 C CA . LYS A 1 82 ? 3.992 8.963 5.641 1.00 93.25 82 LYS A CA 1
ATOM 651 C C . LYS A 1 82 ? 4.704 8.231 6.782 1.00 93.25 82 LYS A C 1
ATOM 653 O O . LYS A 1 82 ? 5.281 7.175 6.540 1.00 93.25 82 LYS A O 1
ATOM 658 N N . GLU A 1 83 ? 4.640 8.770 7.997 1.00 90.94 83 GLU A N 1
ATOM 659 C CA . GLU A 1 83 ? 5.256 8.210 9.212 1.00 90.94 83 GLU A CA 1
ATOM 660 C C . GLU A 1 83 ? 4.619 6.879 9.640 1.00 90.94 83 GLU A C 1
ATOM 662 O O . GLU A 1 83 ? 5.261 6.060 10.293 1.00 90.94 83 GLU A O 1
ATOM 667 N N . HIS A 1 84 ? 3.369 6.610 9.242 1.00 91.62 84 HIS A N 1
ATOM 668 C CA . HIS A 1 84 ? 2.738 5.316 9.519 1.00 91.62 84 HIS A CA 1
ATOM 669 C C . HIS A 1 84 ? 3.367 4.167 8.721 1.00 91.62 84 HIS A C 1
ATOM 671 O O . HIS A 1 84 ? 3.240 3.000 9.112 1.00 91.62 84 HIS A O 1
ATOM 677 N N . PHE A 1 85 ? 4.013 4.481 7.594 1.00 91.75 85 PHE A N 1
ATOM 678 C CA . PHE A 1 85 ? 4.581 3.489 6.695 1.00 91.75 85 PHE A CA 1
ATOM 679 C C . PHE A 1 85 ? 5.964 3.039 7.149 1.00 91.75 85 PHE A C 1
ATOM 681 O O . PHE A 1 85 ? 6.847 3.837 7.453 1.00 91.75 85 PHE A O 1
ATOM 688 N N . LEU A 1 86 ? 6.179 1.732 7.078 1.00 86.12 86 LEU A N 1
ATOM 689 C CA . LEU A 1 86 ? 7.467 1.094 7.271 1.00 86.12 86 LEU A CA 1
ATOM 690 C C . LEU A 1 86 ? 8.097 0.744 5.929 1.00 86.12 86 LEU A C 1
ATOM 692 O O . LEU A 1 86 ? 7.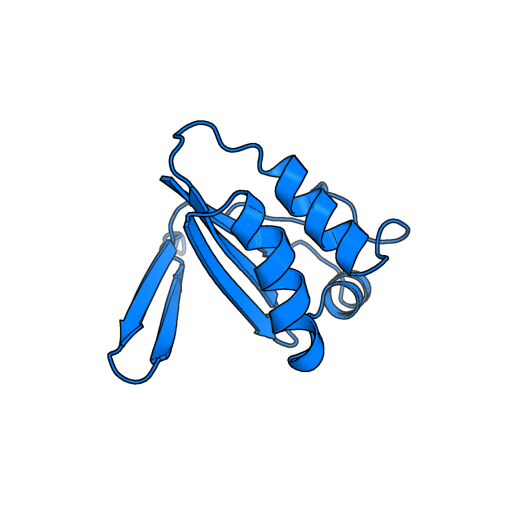417 0.271 5.020 1.00 86.12 86 LEU A O 1
ATOM 696 N N . LEU A 1 87 ? 9.416 0.913 5.847 1.00 80.75 87 LEU A N 1
ATOM 697 C CA . LEU A 1 87 ? 10.241 0.315 4.803 1.00 80.75 87 LEU A CA 1
ATOM 698 C C . LEU A 1 87 ? 10.613 -1.109 5.228 1.00 80.75 87 LEU A C 1
ATOM 700 O O . LEU A 1 87 ? 11.212 -1.298 6.287 1.00 80.75 87 LEU A O 1
ATOM 704 N N . GLN A 1 88 ? 10.323 -2.104 4.391 1.00 74.00 88 GLN A N 1
ATOM 705 C CA . GLN A 1 88 ? 10.831 -3.457 4.610 1.00 74.00 88 GLN A CA 1
ATOM 706 C C . GLN A 1 88 ? 12.154 -3.632 3.864 1.00 74.00 88 GLN A C 1
ATOM 708 O O . GLN A 1 88 ? 12.202 -3.772 2.645 1.00 74.00 88 GLN A O 1
ATOM 713 N N . SER A 1 89 ? 13.257 -3.603 4.615 1.00 54.88 89 SER A N 1
ATOM 714 C CA . SER A 1 89 ? 14.615 -3.592 4.055 1.00 54.88 89 SER A CA 1
ATOM 715 C C . SER A 1 89 ? 15.053 -4.926 3.438 1.00 54.88 89 SER A C 1
ATOM 717 O O . SER A 1 89 ? 16.100 -4.968 2.793 1.00 54.88 89 SER A O 1
ATOM 719 N N . ARG A 1 90 ? 14.314 -6.026 3.654 1.00 65.56 90 ARG A N 1
ATOM 720 C CA . ARG A 1 90 ? 14.647 -7.359 3.126 1.00 65.56 90 ARG A CA 1
ATOM 721 C C . ARG A 1 90 ? 13.403 -8.217 2.936 1.00 65.56 90 ARG A C 1
ATOM 723 O O . ARG A 1 90 ? 12.904 -8.798 3.892 1.00 65.56 90 ARG A O 1
ATOM 730 N N . VAL A 1 91 ? 12.960 -8.357 1.696 1.00 65.00 91 VAL A N 1
ATOM 731 C CA . VAL A 1 91 ? 11.787 -9.161 1.351 1.00 65.00 91 VAL A CA 1
ATOM 732 C C . VAL A 1 91 ? 12.178 -10.170 0.285 1.00 65.00 91 VAL A C 1
ATOM 734 O O . VAL A 1 91 ? 12.873 -9.829 -0.670 1.00 65.00 91 VAL A O 1
ATOM 737 N N . VAL A 1 92 ? 11.722 -11.408 0.448 1.00 71.75 92 VAL A N 1
ATOM 738 C CA . VAL A 1 92 ? 11.697 -12.408 -0.618 1.00 71.75 92 VAL A CA 1
ATOM 739 C C . VAL A 1 92 ? 10.257 -12.586 -1.058 1.00 71.75 92 VAL A C 1
ATOM 741 O O . VAL A 1 92 ? 9.389 -12.897 -0.244 1.00 71.75 92 VAL A O 1
ATOM 744 N N . ILE A 1 93 ? 10.023 -12.398 -2.349 1.00 72.56 93 ILE A N 1
ATOM 745 C CA . ILE A 1 93 ? 8.748 -12.691 -2.993 1.00 72.56 93 ILE A CA 1
ATOM 746 C C . ILE A 1 93 ? 9.013 -13.852 -3.935 1.00 72.56 93 ILE A C 1
ATOM 748 O O . ILE A 1 93 ? 9.872 -13.758 -4.810 1.00 72.56 93 ILE A O 1
ATOM 752 N N . ALA A 1 94 ? 8.313 -14.955 -3.715 1.00 73.69 94 ALA A N 1
ATOM 753 C CA . ALA A 1 94 ? 8.295 -16.086 -4.623 1.00 73.69 94 ALA A CA 1
ATOM 754 C C . ALA A 1 94 ? 6.908 -16.150 -5.259 1.00 73.69 94 ALA A C 1
ATOM 756 O O . ALA A 1 94 ? 5.905 -16.135 -4.547 1.00 73.69 94 ALA A O 1
ATOM 757 N N . MET A 1 95 ? 6.866 -16.203 -6.585 1.00 70.19 95 MET A N 1
ATOM 758 C CA . MET A 1 95 ? 5.652 -16.463 -7.350 1.00 70.19 95 MET A CA 1
ATOM 759 C C . MET A 1 95 ? 5.751 -17.884 -7.891 1.00 70.19 95 MET A C 1
ATOM 761 O O . MET A 1 95 ? 6.784 -18.251 -8.459 1.00 70.19 95 MET A O 1
ATOM 765 N N . ASP A 1 96 ? 4.717 -18.689 -7.687 1.00 69.75 96 ASP A N 1
ATOM 766 C CA . ASP A 1 96 ? 4.648 -20.006 -8.305 1.00 69.75 96 ASP A CA 1
ATOM 767 C C . ASP A 1 96 ? 4.042 -19.942 -9.720 1.00 69.75 96 ASP A C 1
ATOM 769 O O . ASP A 1 96 ? 3.654 -18.886 -10.223 1.00 69.75 96 ASP A O 1
ATOM 773 N N . THR A 1 97 ? 3.987 -21.084 -10.404 1.00 58.31 97 THR A N 1
ATOM 774 C CA . THR A 1 97 ? 3.440 -21.165 -11.770 1.00 58.31 97 THR A CA 1
ATOM 775 C C . THR A 1 97 ? 1.912 -21.090 -11.831 1.00 58.31 97 THR A C 1
ATOM 777 O O . THR A 1 97 ? 1.375 -20.974 -12.932 1.00 58.31 97 THR A O 1
ATOM 780 N N . VAL A 1 98 ? 1.212 -21.125 -10.691 1.00 63.88 98 VAL A N 1
ATOM 781 C CA . VAL A 1 98 ? -0.252 -20.998 -10.606 1.00 63.88 98 VAL A CA 1
ATOM 782 C C . VAL A 1 98 ? -0.705 -19.600 -10.163 1.00 63.88 98 VAL A C 1
ATOM 784 O O . VAL A 1 98 ? -1.904 -19.352 -10.064 1.00 63.88 98 VAL A O 1
ATOM 787 N N . GLY A 1 99 ? 0.229 -18.656 -9.999 1.00 60.12 99 GLY A N 1
ATOM 788 C CA . GLY A 1 99 ? -0.066 -17.266 -9.646 1.00 60.12 99 GLY A CA 1
ATOM 789 C C . GLY A 1 99 ? -0.277 -17.045 -8.148 1.00 60.12 99 GLY A C 1
ATOM 790 O O . GLY A 1 99 ? -0.764 -15.983 -7.757 1.00 60.12 99 GL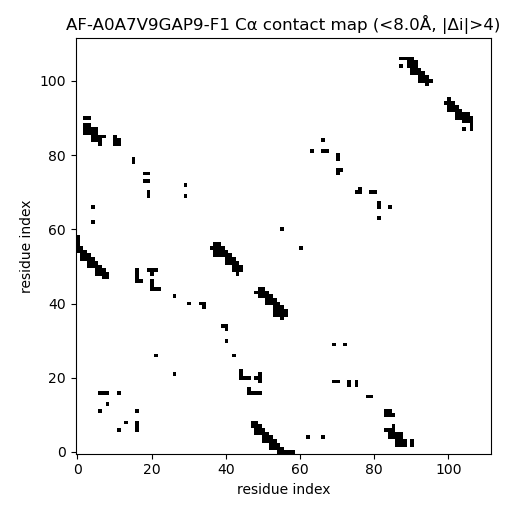Y A O 1
ATOM 791 N N . GLU A 1 100 ? 0.092 -18.012 -7.305 1.00 62.84 100 GLU A N 1
ATOM 792 C CA . GLU A 1 100 ? 0.152 -17.813 -5.862 1.00 62.84 100 GLU A CA 1
ATOM 793 C C . GLU A 1 100 ? 1.470 -17.125 -5.484 1.00 62.84 100 GLU A C 1
ATOM 795 O O . GLU A 1 100 ? 2.556 -17.449 -5.977 1.00 62.84 100 GLU A O 1
ATOM 800 N N . PHE A 1 101 ? 1.373 -16.150 -4.579 1.00 66.00 101 PHE A N 1
ATOM 801 C CA . PHE A 1 101 ? 2.519 -15.398 -4.082 1.00 66.00 101 PHE A CA 1
ATOM 802 C C . PHE A 1 101 ? 2.821 -15.802 -2.643 1.00 66.00 101 PHE A C 1
ATOM 804 O O . PHE A 1 101 ? 1.974 -15.691 -1.758 1.00 66.00 101 PHE A O 1
ATOM 811 N N . THR A 1 102 ? 4.066 -16.197 -2.383 1.00 62.12 102 THR A N 1
ATOM 812 C CA . THR A 1 102 ? 4.599 -16.301 -1.024 1.00 62.12 102 THR A CA 1
ATOM 813 C C . THR A 1 102 ? 5.502 -15.111 -0.751 1.00 62.12 102 THR A C 1
ATOM 815 O O . THR A 1 102 ? 6.536 -14.936 -1.397 1.00 62.12 102 THR A O 1
ATOM 818 N N . VAL A 1 103 ? 5.131 -14.309 0.245 1.00 62.81 103 VAL A N 1
ATOM 819 C CA . VAL A 1 103 ? 5.935 -13.177 0.702 1.00 62.81 103 VAL A CA 1
ATOM 820 C C . VAL A 1 103 ? 6.566 -13.507 2.048 1.00 62.81 103 VAL A C 1
ATOM 822 O O . VAL A 1 103 ? 5.872 -13.843 3.009 1.00 62.81 103 VAL A O 1
ATOM 825 N N . ARG A 1 104 ? 7.896 -13.411 2.122 1.00 66.62 104 ARG A N 1
ATOM 826 C CA . ARG A 1 104 ? 8.668 -13.630 3.345 1.00 66.62 104 ARG A CA 1
ATOM 827 C C . ARG A 1 104 ? 9.532 -12.413 3.644 1.00 66.62 104 ARG A C 1
ATOM 829 O O . ARG A 1 104 ? 10.504 -12.138 2.942 1.00 66.62 104 ARG A O 1
ATOM 836 N N . ASP A 1 105 ? 9.195 -11.722 4.724 1.00 62.34 105 ASP A N 1
ATOM 837 C CA . ASP A 1 105 ? 10.060 -10.705 5.314 1.00 62.34 105 ASP A CA 1
ATOM 838 C C . ASP A 1 105 ? 11.254 -11.407 5.994 1.00 62.34 105 ASP A C 1
ATOM 840 O O . ASP A 1 105 ? 11.085 -12.309 6.820 1.00 62.34 105 ASP A O 1
ATOM 844 N N . LEU A 1 106 ? 12.471 -11.052 5.576 1.00 58.03 106 LEU A N 1
ATOM 845 C CA . LEU A 1 106 ? 13.735 -11.589 6.087 1.00 58.03 106 LEU A CA 1
ATOM 846 C C . LEU A 1 106 ? 14.370 -10.680 7.149 1.00 58.03 106 LEU A C 1
ATOM 848 O O . LEU A 1 106 ? 15.557 -10.832 7.466 1.00 58.03 106 LEU A O 1
ATOM 852 N N . SER A 1 107 ? 13.624 -9.725 7.706 1.00 54.97 107 SER A N 1
ATOM 853 C CA . SER A 1 107 ? 14.056 -9.015 8.905 1.00 54.97 107 SER A CA 1
ATOM 854 C C . SER A 1 107 ? 14.298 -10.028 10.038 1.00 54.97 107 SER A C 1
ATOM 856 O O . SER A 1 107 ? 13.412 -10.737 10.510 1.00 54.97 107 SER A O 1
ATOM 858 N N . PHE A 1 108 ? 15.576 -10.176 10.399 1.00 40.72 108 PHE A N 1
ATOM 859 C CA . PHE A 1 108 ? 16.079 -11.171 11.343 1.00 40.72 108 PHE A CA 1
ATOM 860 C C . PHE A 1 108 ? 15.318 -11.133 12.676 1.00 40.72 108 PHE A C 1
ATOM 862 O O . PHE A 1 108 ? 15.162 -10.075 13.285 1.00 40.72 108 PHE A O 1
ATOM 869 N N . SER A 1 109 ? 14.970 -12.320 13.179 1.00 38.66 109 SER A N 1
ATOM 870 C CA . SER A 1 109 ? 14.746 -12.569 14.603 1.00 38.66 109 SER A CA 1
ATOM 871 C C . SER A 1 109 ? 15.953 -12.064 15.402 1.00 38.66 109 SER A C 1
ATOM 873 O O . SER A 1 109 ? 16.970 -12.749 15.498 1.00 38.66 109 SER A O 1
ATOM 875 N N . LYS A 1 110 ? 15.847 -10.876 15.997 1.00 37.59 110 LYS A N 1
ATOM 876 C CA . LYS A 1 110 ? 16.551 -10.568 17.243 1.00 37.59 110 LYS A CA 1
ATOM 877 C C . LYS A 1 110 ? 15.600 -10.886 18.391 1.00 37.59 110 LYS A C 1
ATOM 879 O O . LYS A 1 110 ? 14.934 -10.001 18.904 1.00 37.59 110 LYS A O 1
ATOM 884 N N . ASN A 1 111 ? 15.527 -12.167 18.729 1.00 31.64 111 ASN A N 1
ATOM 885 C CA . ASN A 1 111 ? 15.131 -12.638 20.050 1.00 31.64 111 ASN A CA 1
ATOM 886 C C . ASN A 1 111 ? 16.215 -13.624 20.503 1.00 31.64 111 ASN A C 1
ATOM 888 O O . ASN A 1 11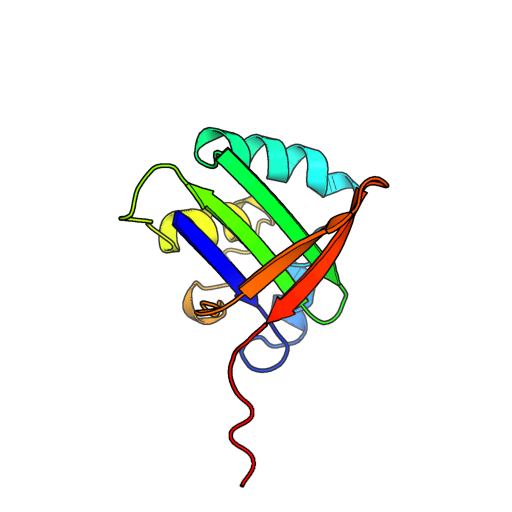1 ? 16.132 -14.823 20.243 1.00 31.64 111 ASN A O 1
ATOM 892 N N . LEU A 1 112 ? 17.267 -13.057 21.093 1.00 36.50 112 LEU A N 1
ATOM 893 C CA . LEU A 1 112 ? 18.008 -13.628 22.214 1.00 36.50 112 LEU A CA 1
ATOM 894 C C . LEU A 1 112 ? 17.878 -12.616 23.351 1.00 36.50 112 LEU A C 1
ATOM 896 O O . LEU A 1 112 ? 18.013 -11.409 23.038 1.00 36.50 112 LEU A O 1
#

Foldseek 3Di:
DKWKKKAFPVLDDLVQ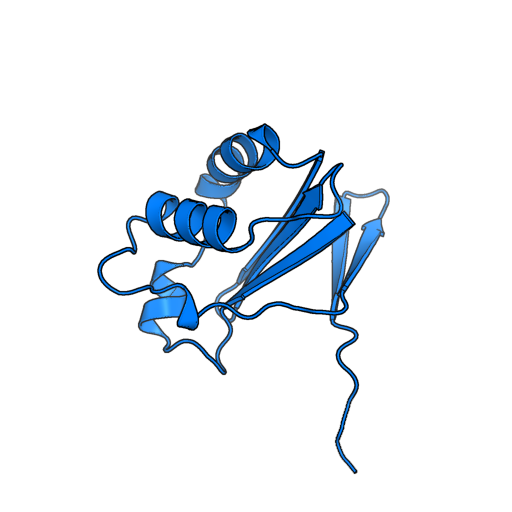LVLLAQDPVNVVVLVVVLVVFFPDKDWDGDSGMTMIMTHGPDPDDDVQVVLVSSCVSSVNVVPDDPRRMDIQPDWDWDADPVGDIDIDRVPDPPDD

Solvent-accessible surface area (backbone atoms only — not comparable to full-atom values): 6749 Å² total; per-residue (Å²): 66,82,48,34,41,30,37,36,75,89,60,29,57,70,71,50,46,61,51,56,47,61,51,79,88,47,46,66,62,53,50,54,63,49,52,76,74,28,80,44,75,49,79,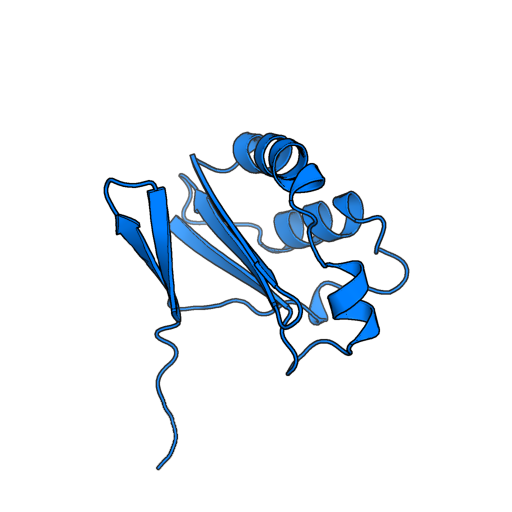48,58,50,97,64,34,33,36,43,36,39,30,32,94,49,90,77,76,70,60,64,60,56,48,49,50,53,31,57,75,51,73,25,70,92,75,48,58,73,82,34,48,45,76,53,93,41,72,48,78,48,72,53,98,85,74,52,75,50,78,43,75,62,71,73,87,85,81,128

Secondary structure (DSSP, 8-state):
-EEEEEEETTTS-HHHHHHT---GGGHHHHHHHHTTT-SEEEEEE-SSEEEEEEE-S-S---HHHHHHHHHHHTT-TTT--GGGPEE-S-EEEEE-TTS-EEEEE-------

Mean predicted aligned error: 6.13 Å

pLDDT: mean 84.4, std 15.37, range [31.64, 97.81]